Protein AF-A0A3R7UGB3-F1 (afdb_monomer_lite)

Structure (mmCIF, N/CA/C/O backbone):
data_AF-A0A3R7UGB3-F1
#
_entry.id   AF-A0A3R7UGB3-F1
#
loop_
_atom_site.group_PDB
_atom_site.id
_atom_site.type_symbol
_atom_site.label_atom_id
_atom_site.label_alt_id
_atom_site.label_comp_id
_atom_site.label_asym_id
_atom_site.label_entity_id
_atom_site.label_seq_id
_atom_site.pdbx_PDB_ins_code
_atom_site.Cartn_x
_atom_site.Cartn_y
_atom_site.Cartn_z
_atom_site.occupancy
_atom_site.B_iso_or_equiv
_atom_site.auth_seq_id
_atom_site.auth_comp_id
_atom_site.auth_asym_id
_atom_site.auth_atom_id
_atom_site.pdbx_PDB_model_num
ATOM 1 N N . MET A 1 1 ? 48.740 35.233 -25.069 1.00 49.31 1 MET A N 1
ATOM 2 C CA . MET A 1 1 ? 48.321 34.722 -23.738 1.00 49.31 1 MET A CA 1
ATOM 3 C C . MET A 1 1 ? 46.848 34.983 -23.380 1.00 49.31 1 MET A C 1
ATOM 5 O O . MET A 1 1 ? 46.273 34.137 -22.709 1.00 49.31 1 MET A O 1
ATOM 9 N N . ALA A 1 2 ? 46.198 36.072 -23.823 1.00 52.59 2 ALA A N 1
ATOM 10 C CA . ALA A 1 2 ? 44.792 36.362 -23.476 1.00 52.59 2 ALA A CA 1
ATOM 11 C C . ALA A 1 2 ? 43.751 35.418 -24.128 1.00 52.59 2 ALA A C 1
ATOM 13 O O . ALA A 1 2 ? 42.849 34.935 -23.449 1.00 52.59 2 ALA A O 1
ATOM 14 N N . ALA A 1 3 ? 43.909 35.076 -25.413 1.00 52.25 3 ALA A N 1
ATOM 15 C CA . ALA A 1 3 ? 42.973 34.194 -26.129 1.00 52.25 3 ALA A CA 1
ATOM 16 C C . ALA A 1 3 ? 42.939 32.753 -25.576 1.00 52.25 3 ALA A C 1
ATOM 18 O O . ALA A 1 3 ? 41.899 32.101 -25.578 1.00 52.25 3 ALA A O 1
ATOM 19 N N . GLN A 1 4 ? 44.068 32.267 -25.055 1.00 55.75 4 GLN A N 1
ATOM 20 C CA . GLN A 1 4 ? 44.181 30.934 -24.455 1.00 55.75 4 GLN A CA 1
ATOM 21 C C . GLN A 1 4 ? 43.529 30.889 -23.065 1.00 55.75 4 GLN A C 1
ATOM 23 O O . GLN A 1 4 ? 42.842 29.925 -22.748 1.00 55.75 4 GLN A O 1
ATOM 28 N N . ARG A 1 5 ? 43.639 31.976 -22.284 1.00 56.16 5 ARG A N 1
ATOM 29 C CA . ARG A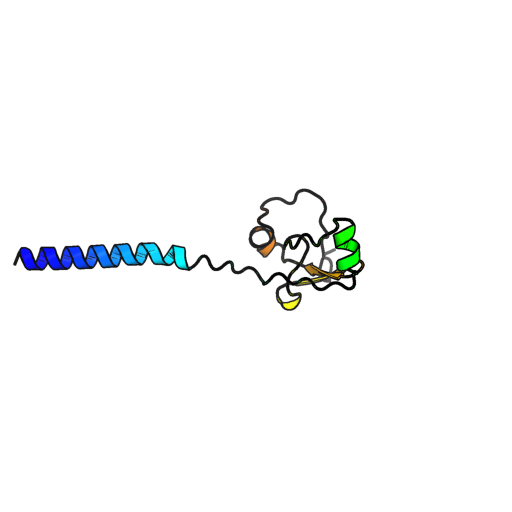 1 5 ? 42.905 32.147 -21.017 1.00 56.16 5 ARG A CA 1
ATOM 30 C C . ARG A 1 5 ? 41.388 32.214 -21.228 1.00 56.16 5 ARG A C 1
ATOM 32 O O . ARG A 1 5 ? 40.652 31.590 -20.478 1.00 56.16 5 ARG A O 1
ATOM 39 N N . MET A 1 6 ? 40.929 32.897 -22.278 1.00 59.97 6 MET A N 1
ATOM 40 C CA . MET A 1 6 ? 39.503 33.008 -22.619 1.00 59.97 6 MET A CA 1
ATOM 41 C C . MET A 1 6 ? 38.883 31.657 -23.013 1.00 59.97 6 MET A C 1
ATOM 43 O O . MET A 1 6 ? 37.793 31.323 -22.557 1.00 59.97 6 MET A O 1
ATOM 47 N N . ARG A 1 7 ? 39.606 30.844 -23.798 1.00 61.41 7 ARG A N 1
ATOM 48 C CA . ARG A 1 7 ? 39.173 29.488 -24.185 1.00 61.41 7 ARG A CA 1
ATOM 49 C C . ARG A 1 7 ? 39.081 28.536 -22.991 1.00 61.41 7 ARG A C 1
ATOM 51 O O . ARG A 1 7 ? 38.126 27.775 -22.903 1.00 61.41 7 ARG A O 1
ATOM 58 N N . VAL A 1 8 ? 40.034 28.614 -22.062 1.00 66.25 8 VAL A N 1
ATOM 59 C CA . VAL A 1 8 ? 40.019 27.813 -20.824 1.00 66.25 8 VAL A CA 1
ATOM 60 C C . VAL A 1 8 ? 38.873 28.242 -19.906 1.00 66.25 8 VAL A C 1
ATOM 62 O O . VAL A 1 8 ? 38.190 27.392 -19.344 1.00 66.25 8 VAL A O 1
ATOM 65 N N . SER A 1 9 ? 38.606 29.548 -19.811 1.00 73.62 9 SER A N 1
ATOM 66 C CA . SER A 1 9 ? 37.487 30.078 -19.024 1.00 73.62 9 SER A CA 1
ATOM 67 C C . SER A 1 9 ? 36.135 29.592 -19.551 1.00 73.62 9 SER A C 1
ATOM 69 O O . SER A 1 9 ? 35.289 29.178 -18.768 1.00 73.62 9 SER A O 1
ATOM 71 N N . PHE A 1 10 ? 35.942 29.585 -20.874 1.00 78.69 10 PHE A N 1
ATOM 72 C CA . PHE A 1 10 ? 34.710 29.083 -21.484 1.00 78.69 10 PHE A CA 1
ATOM 73 C C . PHE A 1 10 ? 34.519 27.581 -21.237 1.00 78.69 10 PHE A C 1
ATOM 75 O O . PHE A 1 10 ? 33.426 27.152 -20.885 1.00 78.69 10 PHE A O 1
ATOM 82 N N . PHE A 1 11 ? 35.595 26.797 -21.346 1.00 82.50 11 PHE A N 1
ATOM 83 C CA . PHE A 1 11 ? 35.557 25.350 -21.119 1.00 82.50 11 PHE A CA 1
ATOM 84 C C . PHE A 1 11 ? 35.243 24.985 -19.659 1.00 82.50 11 PHE A C 1
ATOM 86 O O . PHE A 1 11 ? 34.520 24.031 -19.391 1.00 82.50 11 PHE A O 1
ATOM 93 N N . LEU A 1 12 ? 35.752 25.761 -18.697 1.00 80.50 12 LEU A N 1
ATOM 94 C CA . LEU A 1 12 ? 35.417 25.569 -17.284 1.00 80.50 12 LEU A CA 1
ATOM 95 C C . LEU A 1 12 ? 33.965 25.944 -16.982 1.00 80.50 12 LEU A C 1
ATOM 97 O O . LEU A 1 12 ? 33.303 25.237 -16.229 1.00 80.50 12 LEU A O 1
ATOM 101 N N . VAL A 1 13 ? 33.449 27.012 -17.594 1.00 84.75 13 VAL A N 1
ATOM 102 C CA . VAL A 1 13 ? 32.047 27.422 -17.431 1.00 84.75 13 VAL A CA 1
ATOM 103 C C . VAL A 1 13 ? 31.095 26.370 -18.000 1.00 84.75 13 VAL A C 1
ATOM 105 O O . VAL A 1 13 ? 30.117 26.027 -17.340 1.00 84.75 13 VAL A O 1
ATOM 108 N N . THR A 1 14 ? 31.385 25.799 -19.173 1.00 82.94 14 THR A N 1
ATOM 109 C CA . THR A 1 14 ? 30.553 24.726 -19.737 1.00 82.94 14 THR A CA 1
ATOM 110 C C . THR A 1 14 ? 30.594 23.461 -18.881 1.00 82.94 14 THR A C 1
ATOM 112 O O . THR A 1 14 ? 29.546 22.870 -18.650 1.00 82.94 14 THR A O 1
ATOM 115 N N . ILE A 1 15 ? 31.755 23.081 -18.329 1.00 82.56 15 ILE A N 1
ATOM 116 C CA . ILE A 1 15 ? 31.861 21.956 -17.381 1.00 82.56 15 ILE A CA 1
ATOM 117 C C . ILE A 1 15 ? 31.047 22.216 -16.104 1.00 82.56 15 ILE A C 1
ATOM 119 O O . ILE A 1 15 ? 30.349 21.317 -15.639 1.00 82.56 15 ILE A O 1
ATOM 123 N N . MET A 1 16 ? 31.096 23.433 -15.553 1.00 85.06 16 MET A N 1
ATOM 124 C CA . MET A 1 16 ? 30.315 23.813 -14.368 1.00 85.06 16 MET A CA 1
ATOM 125 C C . MET A 1 16 ? 28.802 23.785 -14.635 1.00 85.06 16 MET A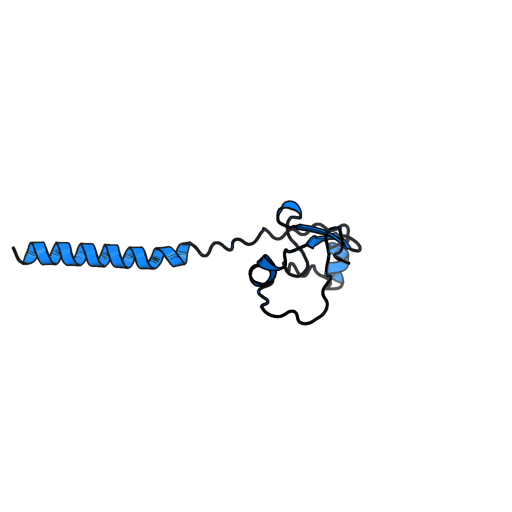 C 1
ATOM 127 O O . MET A 1 16 ? 28.036 23.359 -13.777 1.00 85.06 16 MET A O 1
ATOM 131 N N . LEU A 1 17 ? 28.364 24.174 -15.837 1.00 81.62 17 LEU A N 1
ATOM 132 C CA . LEU A 1 17 ? 26.958 24.090 -16.249 1.00 81.62 17 LEU A CA 1
ATOM 133 C C . LEU A 1 17 ? 26.477 22.644 -16.431 1.00 81.62 17 LEU A C 1
ATOM 135 O O . LEU A 1 17 ? 25.356 22.331 -16.039 1.00 81.62 17 LEU A O 1
ATOM 139 N N . THR A 1 18 ? 27.314 21.742 -16.952 1.00 76.81 18 THR A N 1
ATOM 140 C CA . THR A 1 18 ? 26.966 20.313 -17.072 1.00 76.81 18 THR A CA 1
ATOM 141 C C . THR A 1 18 ? 26.729 19.665 -15.704 1.00 76.81 18 THR A C 1
ATOM 143 O O . THR A 1 18 ? 25.851 18.815 -15.569 1.00 76.81 18 THR A O 1
ATOM 146 N N . GLN A 1 19 ? 27.450 20.098 -14.663 1.00 72.19 19 GLN A N 1
ATOM 147 C CA . GLN A 1 19 ? 27.241 19.615 -13.290 1.00 72.19 19 GLN A CA 1
ATOM 148 C C . GLN A 1 19 ? 25.887 20.044 -12.704 1.00 72.19 19 GLN A C 1
ATOM 150 O O . GLN A 1 19 ? 25.375 19.377 -11.810 1.00 72.19 19 GLN A O 1
ATOM 155 N N . LEU A 1 20 ? 25.269 21.103 -13.235 1.00 72.38 20 LEU A N 1
ATOM 156 C CA . LEU A 1 20 ? 23.964 21.592 -12.787 1.00 72.38 20 LEU A CA 1
ATOM 157 C C . LEU A 1 20 ? 22.795 20.697 -13.245 1.00 72.38 20 LEU A C 1
ATOM 159 O O . LEU A 1 20 ? 21.715 20.763 -12.669 1.00 72.38 20 LEU A O 1
ATOM 163 N N . ILE A 1 21 ? 23.007 19.855 -14.265 1.00 65.38 21 ILE A N 1
ATOM 164 C CA . ILE A 1 21 ? 21.996 18.930 -14.811 1.00 65.38 21 ILE A CA 1
ATOM 165 C C . ILE A 1 21 ? 21.989 17.597 -14.040 1.00 65.38 21 ILE A C 1
ATOM 167 O O . ILE A 1 21 ? 20.977 16.899 -14.015 1.00 65.38 21 ILE A O 1
ATOM 171 N N . ALA A 1 22 ? 23.087 17.254 -13.356 1.00 63.66 22 ALA A N 1
ATOM 172 C CA . ALA A 1 22 ? 23.223 15.995 -12.622 1.00 63.66 22 ALA A CA 1
ATOM 173 C C . ALA A 1 22 ? 22.132 15.754 -11.550 1.00 63.66 22 ALA A C 1
ATOM 175 O O . ALA A 1 22 ? 21.616 14.639 -11.506 1.00 63.66 22 ALA A O 1
ATOM 176 N N . PRO A 1 23 ? 21.699 16.747 -10.741 1.00 62.06 23 PRO A N 1
ATOM 177 C CA . PRO A 1 23 ? 20.654 16.534 -9.734 1.00 62.06 23 PRO A CA 1
ATOM 178 C C . PRO A 1 23 ? 19.274 16.222 -10.329 1.00 62.06 23 PRO A C 1
ATOM 180 O O . PRO A 1 23 ? 18.445 15.622 -9.655 1.00 62.06 23 PRO A O 1
ATOM 183 N N . LEU A 1 24 ? 19.021 16.606 -11.585 1.00 59.97 24 LEU A N 1
ATOM 184 C CA . LEU A 1 24 ? 17.739 16.371 -12.259 1.00 59.97 24 LEU A CA 1
ATOM 185 C C . LEU A 1 24 ? 17.620 14.933 -12.783 1.00 59.97 24 LEU A C 1
ATOM 187 O O . LEU A 1 24 ? 16.519 14.399 -12.872 1.00 59.97 24 LEU A O 1
ATOM 191 N N . ALA A 1 25 ? 18.750 14.291 -13.096 1.00 57.56 25 ALA A N 1
ATOM 192 C CA . ALA A 1 25 ? 18.787 12.894 -13.528 1.00 57.56 25 ALA A CA 1
ATOM 193 C C . ALA A 1 25 ? 18.584 11.902 -12.367 1.00 57.56 25 ALA A C 1
ATOM 195 O O . ALA A 1 25 ? 18.232 10.750 -12.601 1.00 57.56 25 ALA A O 1
ATOM 196 N N . SER A 1 26 ? 18.768 12.351 -11.121 1.00 53.66 26 SER A N 1
ATOM 197 C CA . SER A 1 26 ? 18.601 11.539 -9.909 1.00 53.66 26 SER A CA 1
ATOM 198 C C . SER A 1 26 ? 17.167 11.514 -9.376 1.00 53.66 26 SER A C 1
ATOM 200 O O . SER A 1 26 ? 16.939 11.010 -8.283 1.00 53.66 26 SER A O 1
ATOM 202 N N . SER A 1 27 ? 16.189 12.013 -10.138 1.00 51.34 27 SER A N 1
ATOM 203 C CA . SER A 1 27 ? 14.754 11.869 -9.848 1.00 51.34 27 SER A CA 1
ATOM 204 C C . SER A 1 27 ? 14.248 10.437 -10.111 1.00 51.34 27 SER A C 1
ATOM 206 O O . SER A 1 27 ? 13.136 10.238 -10.602 1.00 51.34 27 SER A O 1
ATOM 208 N N . ASN A 1 28 ? 15.055 9.418 -9.823 1.00 53.50 28 ASN A N 1
ATOM 209 C CA . ASN A 1 28 ? 14.531 8.066 -9.741 1.00 53.50 28 ASN A CA 1
ATOM 210 C C . ASN A 1 28 ? 13.747 8.019 -8.439 1.00 53.50 28 ASN A C 1
ATOM 212 O O . ASN A 1 28 ? 14.342 8.094 -7.368 1.00 53.50 28 ASN A O 1
ATOM 216 N N . SER A 1 29 ? 12.419 7.963 -8.535 1.00 58.81 29 SER A N 1
ATOM 217 C CA . SER A 1 29 ? 11.593 7.656 -7.379 1.00 58.81 29 SER A CA 1
ATOM 218 C C . SER A 1 29 ? 12.133 6.357 -6.789 1.00 58.81 29 SER A C 1
ATOM 220 O O . SER A 1 29 ? 12.042 5.314 -7.433 1.00 58.81 29 SER A O 1
ATOM 222 N N . SER A 1 30 ? 12.674 6.409 -5.573 1.00 70.06 30 SER A N 1
ATOM 223 C CA . SER A 1 30 ? 13.037 5.249 -4.742 1.00 70.06 30 SER A CA 1
ATOM 224 C C . SER A 1 30 ? 11.827 4.359 -4.426 1.00 70.06 30 SER A C 1
ATOM 226 O O . SER A 1 30 ? 11.931 3.402 -3.665 1.00 70.06 30 SER A O 1
ATOM 228 N N . GLN A 1 31 ? 10.662 4.707 -4.974 1.00 80.88 31 GLN A N 1
ATOM 229 C CA . GLN A 1 31 ? 9.405 4.058 -4.721 1.00 80.88 31 GLN A CA 1
ATOM 230 C C . GLN A 1 31 ? 9.375 2.664 -5.356 1.00 80.88 31 GLN A C 1
ATOM 232 O O . GLN A 1 31 ? 9.791 2.493 -6.508 1.00 80.88 31 GLN A O 1
ATOM 237 N N . PRO A 1 32 ? 8.855 1.685 -4.607 1.00 84.81 32 PRO A N 1
ATOM 238 C CA . PRO A 1 32 ? 8.694 0.321 -5.075 1.00 84.81 32 PRO A CA 1
ATOM 239 C C . PRO A 1 32 ? 7.759 0.257 -6.285 1.00 84.81 32 PRO A C 1
ATOM 241 O O . PRO A 1 32 ? 6.912 1.126 -6.491 1.00 84.81 32 PRO A O 1
ATOM 244 N N . GLY A 1 33 ? 7.871 -0.797 -7.089 1.00 87.38 33 GLY A N 1
ATOM 245 C CA . GLY A 1 33 ? 6.915 -1.027 -8.172 1.00 87.38 33 GLY A CA 1
ATOM 246 C C . GLY A 1 33 ? 5.510 -1.297 -7.623 1.00 87.38 33 GLY A C 1
ATOM 247 O O . GLY A 1 33 ? 5.349 -2.053 -6.664 1.00 87.38 33 GLY A O 1
ATOM 248 N N . ILE A 1 34 ? 4.481 -0.718 -8.248 1.00 90.00 34 ILE A N 1
ATOM 249 C CA . ILE A 1 34 ? 3.090 -1.036 -7.904 1.00 90.00 34 ILE A CA 1
ATOM 250 C C . ILE A 1 34 ? 2.761 -2.447 -8.394 1.00 90.00 34 ILE A C 1
ATOM 252 O O . ILE A 1 34 ? 2.905 -2.745 -9.582 1.00 90.00 34 ILE A O 1
ATOM 256 N N . ILE A 1 35 ? 2.260 -3.288 -7.490 1.00 89.75 35 ILE A N 1
ATOM 257 C CA . ILE A 1 35 ? 1.841 -4.663 -7.780 1.00 89.75 35 ILE A CA 1
ATOM 258 C C . ILE A 1 35 ? 0.362 -4.795 -7.434 1.00 89.75 35 ILE A C 1
ATOM 260 O O . ILE A 1 35 ? -0.069 -4.417 -6.346 1.00 89.75 35 ILE A O 1
ATOM 264 N N . ILE A 1 36 ? -0.420 -5.315 -8.380 1.00 91.06 36 ILE A N 1
ATOM 265 C CA . ILE A 1 36 ? -1.841 -5.610 -8.188 1.00 91.06 36 ILE A CA 1
ATOM 266 C C . ILE A 1 36 ? -1.951 -7.118 -8.009 1.00 91.06 36 ILE A C 1
ATOM 268 O O . ILE A 1 36 ? -2.098 -7.847 -8.987 1.00 91.06 36 ILE A O 1
ATOM 272 N N . ASP A 1 37 ? -1.830 -7.558 -6.763 1.00 90.69 37 ASP A N 1
ATOM 273 C CA . ASP A 1 37 ? -2.040 -8.947 -6.367 1.00 90.69 37 ASP A CA 1
ATOM 274 C C . ASP A 1 37 ? -3.345 -9.033 -5.568 1.00 90.69 37 ASP A C 1
ATOM 276 O O . ASP A 1 37 ? -3.491 -8.404 -4.516 1.00 90.69 37 ASP A O 1
ATOM 280 N N . THR A 1 38 ? -4.354 -9.687 -6.141 1.00 90.69 38 THR A N 1
ATOM 281 C CA . THR A 1 38 ? -5.687 -9.791 -5.545 1.00 90.69 38 THR A CA 1
ATOM 282 C C . THR A 1 38 ? -6.438 -10.998 -6.091 1.00 90.69 38 THR A C 1
ATOM 284 O O . THR A 1 38 ? -6.433 -11.254 -7.293 1.00 90.69 38 THR A O 1
ATOM 287 N N . ASP A 1 39 ? -7.155 -11.682 -5.202 1.00 92.56 39 ASP A N 1
ATOM 288 C CA . ASP A 1 39 ? -8.056 -12.791 -5.531 1.00 92.56 39 ASP A CA 1
ATOM 289 C C . ASP A 1 39 ? -9.433 -12.306 -6.027 1.00 92.56 39 ASP A C 1
ATOM 291 O O . ASP A 1 39 ? -10.341 -13.105 -6.265 1.00 92.56 39 ASP A O 1
ATOM 295 N N . ALA A 1 40 ? -9.641 -10.990 -6.128 1.00 91.31 40 ALA A N 1
ATOM 296 C CA . ALA A 1 40 ? -10.898 -10.413 -6.583 1.00 91.31 40 ALA A CA 1
ATOM 297 C C . ALA A 1 40 ? -11.063 -10.543 -8.105 1.00 91.31 40 ALA A C 1
ATOM 299 O O . ALA A 1 40 ? -10.120 -10.349 -8.872 1.00 91.31 40 ALA A O 1
ATOM 300 N N . GLU A 1 41 ? -12.294 -10.775 -8.568 1.00 93.56 41 GLU A N 1
ATOM 301 C CA . GLU A 1 41 ? -12.582 -10.850 -10.002 1.00 93.56 41 GLU A CA 1
ATOM 302 C C . GLU A 1 41 ? -12.639 -9.453 -10.644 1.00 93.56 41 GLU A C 1
ATOM 304 O O . GLU A 1 41 ? -13.696 -8.826 -10.774 1.00 93.56 41 GLU A O 1
ATOM 309 N N . LEU A 1 42 ? -11.463 -8.955 -11.034 1.00 91.75 42 LEU A N 1
ATOM 310 C CA . LEU A 1 42 ? -11.263 -7.606 -11.570 1.00 91.75 42 LEU A CA 1
ATOM 311 C C . LEU A 1 42 ? -12.099 -7.322 -12.825 1.00 91.75 42 LEU A C 1
ATOM 313 O O . LEU A 1 42 ? -12.572 -6.200 -13.001 1.00 91.75 42 LEU A O 1
ATOM 317 N N . ASP A 1 43 ? -12.343 -8.322 -13.671 1.00 93.81 43 ASP A N 1
ATOM 318 C CA . ASP A 1 43 ? -13.129 -8.152 -14.898 1.00 93.81 43 ASP A CA 1
ATOM 319 C C . ASP A 1 43 ? -14.603 -7.845 -14.604 1.00 93.81 43 ASP A C 1
ATOM 321 O O . ASP A 1 43 ? -15.213 -7.015 -15.279 1.00 93.81 43 ASP A O 1
ATOM 325 N N . ILE A 1 44 ? -15.183 -8.459 -13.570 1.00 93.81 44 ILE A N 1
ATOM 326 C CA . ILE A 1 44 ? -16.560 -8.172 -13.142 1.00 93.81 44 ILE A CA 1
ATOM 327 C C . ILE A 1 44 ? -16.607 -6.841 -12.388 1.00 93.81 44 ILE A C 1
ATOM 329 O O . ILE A 1 44 ? -17.497 -6.021 -12.618 1.00 93.81 44 ILE A O 1
ATOM 333 N N . LEU A 1 45 ? -15.635 -6.594 -11.506 1.00 93.81 45 LEU A N 1
ATOM 334 C CA . LEU A 1 45 ? -15.561 -5.350 -10.739 1.00 93.81 45 LEU A CA 1
ATOM 335 C C . LEU A 1 45 ? -15.387 -4.128 -11.648 1.00 93.81 45 LEU A C 1
ATOM 337 O O . LEU A 1 45 ? -16.062 -3.117 -11.449 1.00 93.81 45 LEU A O 1
ATOM 341 N N . SER A 1 46 ? -14.573 -4.241 -12.697 1.00 93.75 46 SER A N 1
ATOM 342 C CA . SER A 1 46 ? -14.358 -3.164 -13.665 1.00 93.75 46 SER A CA 1
ATOM 343 C C . SER A 1 46 ? -15.626 -2.822 -14.456 1.00 93.75 46 SER A C 1
ATOM 345 O O . SER A 1 46 ? -15.874 -1.643 -14.709 1.00 93.75 46 SER A O 1
ATOM 347 N N . GLN A 1 47 ? -16.488 -3.805 -14.755 1.00 96.00 47 G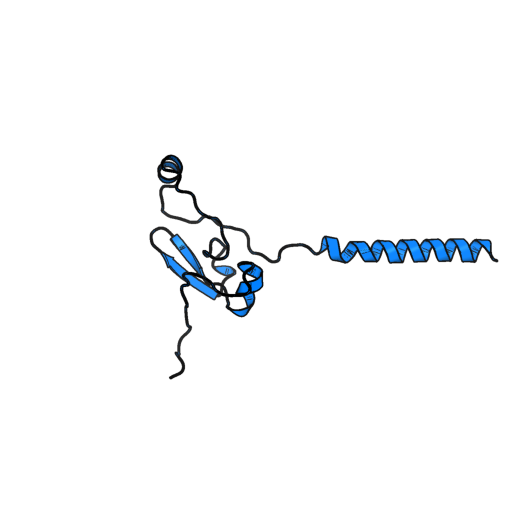LN A N 1
ATOM 348 C CA . GLN A 1 47 ? -17.809 -3.565 -15.359 1.00 96.00 47 GLN A CA 1
ATOM 349 C C . GLN A 1 47 ? -18.736 -2.759 -14.440 1.00 96.00 47 GLN A C 1
ATOM 351 O O . GLN A 1 47 ? -19.577 -2.002 -14.924 1.00 96.00 47 GLN A O 1
ATOM 356 N N . LEU A 1 48 ? -18.563 -2.883 -13.122 1.00 94.50 48 LEU A N 1
ATOM 357 C CA . LEU A 1 48 ? -19.270 -2.086 -12.118 1.00 94.50 48 LEU A CA 1
ATOM 358 C C . LEU A 1 48 ? -18.576 -0.738 -11.829 1.00 94.50 48 LEU A C 1
ATOM 360 O O . LEU A 1 48 ? -19.043 0.039 -11.000 1.00 94.50 48 LEU A O 1
ATOM 364 N N . GLY A 1 49 ? -17.462 -0.442 -12.505 1.00 93.50 49 GLY A N 1
ATOM 365 C CA . GLY A 1 49 ? -16.661 0.763 -12.283 1.00 93.50 49 GLY A CA 1
ATOM 366 C C . GLY A 1 49 ? -15.741 0.693 -11.060 1.00 93.50 49 GLY A C 1
ATOM 367 O O . GLY A 1 49 ? -15.139 1.701 -10.693 1.00 93.50 49 GLY A O 1
ATOM 368 N N . ILE A 1 50 ? -15.597 -0.478 -10.438 1.00 92.06 50 ILE A N 1
ATOM 369 C CA . ILE A 1 50 ? -14.714 -0.700 -9.293 1.00 92.06 50 ILE A CA 1
ATOM 370 C C . ILE A 1 50 ? -13.340 -1.108 -9.819 1.00 92.06 50 ILE A C 1
ATOM 372 O O . ILE A 1 50 ? -13.189 -2.136 -10.472 1.00 92.06 50 ILE A O 1
ATOM 376 N N . ASN A 1 51 ? -12.329 -0.295 -9.525 1.00 92.75 51 ASN A N 1
ATOM 377 C CA . ASN A 1 51 ? -10.956 -0.532 -9.954 1.00 92.75 51 ASN A CA 1
ATOM 378 C C . ASN A 1 51 ? -10.005 -0.386 -8.761 1.00 92.75 51 ASN A C 1
ATOM 380 O O . ASN A 1 51 ? -10.265 0.445 -7.887 1.00 92.75 51 ASN A O 1
ATOM 384 N N . PRO A 1 52 ? -8.891 -1.137 -8.728 1.00 91.19 52 PRO A N 1
ATOM 385 C CA . PRO A 1 52 ? -7.833 -0.903 -7.756 1.00 91.19 52 PRO A CA 1
ATOM 386 C C . PRO A 1 52 ? -7.343 0.543 -7.843 1.00 91.19 52 PRO A C 1
ATOM 388 O O . PRO A 1 52 ? -7.103 1.063 -8.934 1.00 91.19 52 PRO A O 1
ATOM 391 N N . THR A 1 53 ? -7.166 1.173 -6.690 1.00 90.31 53 THR A N 1
ATOM 392 C CA . THR A 1 53 ? -6.682 2.556 -6.556 1.00 90.31 53 THR A CA 1
ATOM 393 C C . THR A 1 53 ? -5.218 2.701 -6.961 1.00 90.31 53 THR A C 1
ATOM 395 O O . THR A 1 53 ? -4.820 3.770 -7.415 1.00 90.31 53 THR A O 1
ATOM 398 N N . LYS A 1 54 ? -4.429 1.619 -6.839 1.00 92.38 54 LYS A N 1
ATOM 399 C CA . LYS A 1 54 ? -2.998 1.568 -7.183 1.00 92.38 54 LYS A CA 1
ATOM 400 C C . LYS A 1 54 ? -2.178 2.618 -6.418 1.00 92.38 54 LYS A C 1
ATOM 402 O O . LYS A 1 54 ? -1.262 3.218 -6.965 1.00 92.38 54 LYS A O 1
ATOM 407 N N . SER A 1 55 ? -2.536 2.861 -5.159 1.00 91.56 55 SER A N 1
ATOM 408 C CA . SER A 1 55 ? -1.853 3.815 -4.278 1.00 91.56 55 SER A CA 1
ATOM 409 C C . SER A 1 55 ? -0.887 3.124 -3.310 1.00 91.56 55 SER A C 1
ATOM 411 O O . SER A 1 55 ? -1.230 2.104 -2.707 1.00 91.56 55 SER A O 1
ATOM 413 N N . TYR A 1 56 ? 0.289 3.720 -3.084 1.00 91.00 56 TYR A N 1
ATOM 414 C CA . TYR A 1 56 ? 1.230 3.274 -2.047 1.00 91.00 56 TYR A CA 1
ATOM 415 C C . TYR A 1 56 ? 0.645 3.393 -0.638 1.00 91.00 56 TYR A C 1
ATOM 417 O O . TYR A 1 56 ? 0.900 2.530 0.198 1.00 91.00 56 TYR A O 1
ATOM 425 N N . ALA A 1 57 ? -0.181 4.415 -0.390 1.00 90.69 57 ALA A N 1
ATOM 426 C CA . ALA A 1 57 ? -0.853 4.610 0.896 1.00 90.69 57 ALA A CA 1
ATOM 427 C C . ALA A 1 57 ? -1.807 3.450 1.238 1.00 90.69 57 ALA A C 1
ATOM 429 O O . ALA A 1 57 ? -2.068 3.172 2.404 1.00 90.69 57 ALA A O 1
ATOM 430 N N . GLU A 1 58 ? -2.297 2.741 0.219 1.00 91.81 58 GLU A N 1
ATOM 431 C CA . GLU A 1 58 ? -3.167 1.571 0.365 1.00 91.81 58 GLU A CA 1
ATOM 432 C C . GLU A 1 58 ? -2.411 0.235 0.258 1.00 91.81 58 GLU A C 1
ATOM 434 O O . GLU A 1 58 ? -3.033 -0.834 0.201 1.00 91.81 58 GLU A O 1
ATOM 439 N N . GLY A 1 59 ? -1.076 0.283 0.228 1.00 92.44 59 GLY A N 1
ATOM 440 C CA . GLY A 1 59 ? -0.211 -0.893 0.268 1.00 92.44 59 GLY A CA 1
ATOM 441 C C . GLY A 1 59 ? -0.113 -1.668 -1.047 1.00 92.44 59 GLY A C 1
ATOM 442 O O . GLY A 1 59 ? 0.187 -2.856 -1.007 1.00 92.44 59 GLY A O 1
ATOM 443 N N . TRP A 1 60 ? -0.378 -1.041 -2.202 1.00 94.06 60 TRP A N 1
ATOM 444 C CA . TRP A 1 60 ? -0.289 -1.680 -3.528 1.00 94.06 60 TRP A CA 1
ATOM 445 C C . TRP A 1 60 ? 1.158 -1.797 -4.043 1.00 94.06 60 TRP A C 1
ATOM 447 O O . TRP A 1 60 ? 1.481 -1.282 -5.110 1.00 94.06 60 TRP A O 1
ATOM 457 N N . TYR A 1 61 ? 2.052 -2.430 -3.285 1.00 93.19 61 TYR A N 1
ATOM 458 C CA . TYR A 1 61 ? 3.456 -2.642 -3.663 1.00 93.19 61 TYR A CA 1
ATOM 459 C C . TYR A 1 61 ? 4.019 -3.920 -3.028 1.00 93.19 61 TYR A C 1
ATOM 461 O O . TYR A 1 61 ? 3.374 -4.509 -2.161 1.00 93.19 61 TYR A O 1
ATOM 469 N N . ASN A 1 62 ? 5.207 -4.358 -3.458 1.00 91.19 62 ASN A N 1
ATOM 470 C CA . ASN A 1 62 ? 5.804 -5.617 -3.006 1.00 91.19 62 ASN A CA 1
ATOM 471 C C . ASN A 1 62 ? 5.935 -5.687 -1.472 1.00 91.19 62 ASN A C 1
ATOM 473 O O . ASN A 1 62 ? 6.522 -4.800 -0.851 1.00 91.19 62 ASN A O 1
ATOM 477 N N . ALA A 1 63 ? 5.435 -6.776 -0.881 1.00 89.19 63 ALA A N 1
ATOM 478 C CA . ALA A 1 63 ? 5.534 -7.065 0.546 1.00 89.19 63 ALA A CA 1
ATOM 479 C C . ALA A 1 63 ? 6.984 -7.093 1.061 1.00 89.19 63 ALA A C 1
ATOM 481 O O . ALA A 1 63 ? 7.240 -6.692 2.194 1.00 89.19 63 ALA A O 1
ATOM 482 N N . GLU A 1 64 ? 7.937 -7.516 0.224 1.00 89.44 64 GLU A N 1
ATOM 483 C CA . GLU A 1 64 ? 9.368 -7.561 0.557 1.00 89.44 64 GLU A CA 1
ATOM 484 C C . GLU A 1 64 ? 9.988 -6.167 0.741 1.00 89.44 64 GLU A C 1
ATOM 486 O O . GLU A 1 64 ? 11.012 -6.028 1.405 1.00 89.44 64 GLU A O 1
ATOM 491 N N . GLU A 1 65 ? 9.366 -5.127 0.181 1.00 89.69 65 GLU A N 1
ATOM 492 C CA . GLU A 1 65 ? 9.822 -3.736 0.285 1.00 89.69 65 GLU A CA 1
ATOM 493 C C . GLU A 1 65 ? 9.118 -2.974 1.426 1.00 8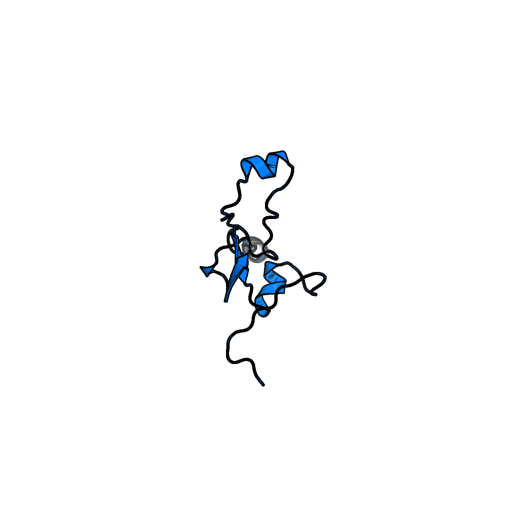9.69 65 GLU A C 1
ATOM 495 O O . GLU A 1 65 ? 9.269 -1.753 1.546 1.00 89.69 65 GLU A O 1
ATOM 500 N N . GLY A 1 66 ? 8.316 -3.666 2.244 1.00 88.56 66 GLY A N 1
ATOM 501 C CA . GLY A 1 66 ? 7.644 -3.139 3.433 1.00 88.56 66 GLY A CA 1
ATOM 502 C C . GLY A 1 66 ? 8.150 -3.742 4.745 1.00 88.56 66 GLY A C 1
ATOM 503 O O . GLY A 1 66 ? 9.064 -4.559 4.773 1.00 88.56 66 GLY A O 1
ATOM 504 N N . VAL A 1 67 ? 7.527 -3.339 5.857 1.00 91.19 67 VAL A N 1
ATOM 505 C CA . VAL A 1 67 ? 7.847 -3.859 7.206 1.00 91.19 67 VAL A CA 1
ATOM 506 C C . VAL A 1 67 ? 6.937 -5.011 7.645 1.00 91.19 67 VAL A C 1
ATOM 508 O O . VAL A 1 67 ? 7.114 -5.574 8.725 1.00 91.19 67 VAL A O 1
ATOM 511 N N . GLY A 1 68 ? 5.949 -5.361 6.824 1.00 90.94 68 GLY A N 1
ATOM 512 C CA . GLY A 1 68 ? 4.977 -6.414 7.089 1.00 90.94 68 GLY A CA 1
ATOM 513 C C . GLY A 1 68 ? 3.802 -6.356 6.118 1.00 90.94 68 GLY A C 1
ATOM 514 O O . GLY A 1 68 ? 3.792 -5.550 5.187 1.00 90.94 68 GLY A O 1
ATOM 515 N N . THR A 1 69 ? 2.793 -7.189 6.361 1.00 92.44 69 THR A N 1
ATOM 516 C CA . THR A 1 69 ? 1.556 -7.230 5.573 1.00 92.44 69 THR A CA 1
ATOM 517 C C . THR A 1 69 ? 0.328 -7.243 6.477 1.00 92.44 69 THR A C 1
ATOM 519 O O . THR A 1 69 ? 0.359 -7.729 7.610 1.00 92.44 69 THR A O 1
ATOM 522 N N . ILE A 1 70 ? -0.768 -6.683 5.974 1.00 92.31 70 ILE A N 1
ATOM 523 C CA . ILE A 1 70 ? -2.099 -6.739 6.575 1.00 92.31 70 ILE A CA 1
ATOM 524 C C . ILE A 1 70 ? -2.984 -7.549 5.633 1.00 92.31 70 ILE A C 1
ATOM 526 O O . ILE A 1 70 ? -3.161 -7.165 4.478 1.00 92.31 70 ILE A O 1
ATOM 530 N N . GLY A 1 71 ? -3.574 -8.631 6.138 1.00 92.62 71 GLY A N 1
ATOM 531 C CA . GLY A 1 71 ? -4.564 -9.398 5.386 1.00 92.62 71 GLY A CA 1
ATOM 532 C C . GLY A 1 71 ? -5.879 -8.630 5.278 1.00 92.62 71 GLY A C 1
ATOM 533 O O . GLY A 1 71 ? -6.523 -8.346 6.292 1.00 92.62 71 GLY A O 1
ATOM 534 N N . LEU A 1 72 ? -6.281 -8.289 4.056 1.00 91.56 72 LEU A N 1
ATOM 535 C CA . LEU A 1 72 ? -7.577 -7.698 3.737 1.00 91.56 72 LEU A CA 1
ATOM 536 C C . LEU A 1 72 ? -8.448 -8.718 2.999 1.00 91.56 72 LEU A C 1
ATOM 538 O O . LEU A 1 72 ? -8.009 -9.783 2.569 1.00 91.56 72 LEU A O 1
ATOM 542 N N . LEU A 1 73 ? -9.727 -8.391 2.834 1.00 91.06 73 LEU A N 1
ATOM 543 C CA . LEU A 1 73 ? -10.610 -9.225 2.032 1.00 91.06 73 LEU A CA 1
ATOM 544 C C . LEU A 1 73 ? -10.172 -9.157 0.557 1.00 91.06 73 LEU A C 1
ATOM 546 O O . LEU A 1 73 ? -10.203 -8.081 -0.040 1.00 91.06 73 LEU A O 1
ATOM 550 N N . TYR A 1 74 ? -9.794 -10.310 -0.003 1.00 91.88 74 TYR A N 1
ATOM 551 C CA . TYR A 1 74 ? -9.312 -10.512 -1.380 1.00 91.88 74 TYR A CA 1
ATOM 552 C C . TYR A 1 74 ? -7.910 -9.982 -1.713 1.00 91.88 74 TYR A C 1
ATOM 554 O O . TYR A 1 74 ? -7.535 -10.020 -2.884 1.00 91.88 74 TYR A O 1
ATOM 562 N N . ARG A 1 75 ? -7.135 -9.470 -0.751 1.00 92.94 75 ARG A N 1
ATOM 563 C CA . ARG A 1 75 ? -5.741 -9.060 -0.991 1.00 92.94 75 ARG A CA 1
ATOM 564 C C . ARG A 1 75 ? -4.960 -8.918 0.303 1.00 92.94 75 ARG A C 1
ATOM 566 O O . ARG A 1 75 ? -5.549 -8.643 1.345 1.00 92.94 75 ARG A O 1
ATOM 573 N N . ASP A 1 76 ? -3.643 -8.915 0.186 1.00 93.69 76 ASP A N 1
ATOM 574 C CA . ASP A 1 76 ? -2.768 -8.402 1.231 1.00 93.69 76 ASP A CA 1
ATOM 575 C C . ASP A 1 76 ? -2.389 -6.942 0.933 1.00 93.69 76 ASP A C 1
ATOM 577 O O . ASP A 1 76 ? -2.267 -6.520 -0.220 1.00 93.69 76 ASP A O 1
ATOM 581 N N . ALA A 1 77 ? -2.260 -6.134 1.982 1.00 93.81 77 ALA A N 1
ATOM 582 C CA . ALA A 1 77 ? -1.762 -4.766 1.901 1.00 93.81 77 ALA A CA 1
ATOM 583 C C . ALA A 1 77 ? -0.401 -4.676 2.581 1.00 93.81 77 ALA A C 1
ATOM 585 O O . ALA A 1 77 ? -0.253 -5.064 3.743 1.00 93.81 77 ALA A O 1
ATOM 586 N N . THR A 1 78 ? 0.587 -4.136 1.877 1.00 94.06 78 THR A N 1
ATOM 587 C CA . THR A 1 78 ? 1.923 -3.966 2.443 1.00 94.06 78 THR A CA 1
ATOM 588 C C . THR A 1 78 ? 1.946 -2.819 3.451 1.00 94.06 78 THR A C 1
ATOM 590 O O . THR A 1 78 ? 1.369 -1.755 3.223 1.00 94.06 78 THR A O 1
ATOM 593 N N . VAL A 1 79 ? 2.611 -3.048 4.582 1.00 93.62 79 VAL A N 1
ATOM 594 C CA . VAL A 1 79 ? 2.775 -2.070 5.657 1.00 93.62 79 VAL A CA 1
ATOM 595 C C . VAL A 1 79 ? 3.998 -1.202 5.381 1.00 93.62 79 VAL A C 1
ATOM 597 O O . VAL A 1 79 ? 5.116 -1.703 5.215 1.00 93.62 79 VAL A O 1
ATOM 600 N N . THR A 1 80 ? 3.780 0.109 5.384 1.00 92.12 80 THR A N 1
ATOM 601 C CA . THR A 1 80 ? 4.828 1.128 5.268 1.00 92.12 80 THR A CA 1
ATOM 602 C C . THR A 1 80 ? 5.352 1.503 6.653 1.00 92.12 80 THR A C 1
ATOM 604 O O . THR A 1 80 ? 4.568 1.696 7.583 1.00 92.12 80 THR A O 1
ATOM 607 N N . ALA A 1 81 ? 6.672 1.633 6.790 1.00 89.94 81 ALA A N 1
ATOM 608 C CA . ALA A 1 81 ? 7.286 2.165 8.002 1.00 89.94 81 ALA A CA 1
ATOM 609 C C . ALA A 1 81 ? 6.890 3.640 8.208 1.00 89.94 81 ALA A C 1
ATOM 611 O O . ALA A 1 81 ? 6.682 4.372 7.241 1.00 89.94 81 ALA A O 1
ATOM 612 N N . VAL A 1 82 ? 6.783 4.104 9.455 1.00 88.31 82 VAL A N 1
ATOM 613 C CA . VAL A 1 82 ? 6.307 5.473 9.741 1.00 88.31 82 VAL A CA 1
ATOM 614 C C . VAL A 1 82 ? 7.283 6.521 9.197 1.00 88.31 82 VAL A C 1
ATOM 616 O O . VAL A 1 82 ? 6.865 7.556 8.684 1.00 88.31 82 VAL A O 1
ATOM 619 N N . GLU A 1 83 ? 8.577 6.226 9.266 1.00 88.75 83 GLU A N 1
ATOM 620 C CA . GLU A 1 83 ? 9.677 7.015 8.715 1.00 88.75 83 GLU A CA 1
ATOM 621 C C . GLU A 1 83 ? 9.591 7.193 7.192 1.00 88.75 83 GLU A C 1
ATOM 623 O O . GLU A 1 83 ? 9.902 8.270 6.686 1.00 88.75 83 GLU A O 1
ATOM 628 N N . ASP A 1 84 ? 9.089 6.180 6.484 1.00 89.69 84 ASP A N 1
ATOM 629 C CA . ASP A 1 84 ? 8.968 6.163 5.025 1.00 89.69 84 ASP A CA 1
ATOM 630 C C . ASP A 1 84 ? 7.625 6.740 4.544 1.00 89.69 84 ASP A C 1
ATOM 632 O O . ASP A 1 84 ? 7.431 6.957 3.345 1.00 89.69 84 ASP A O 1
ATOM 636 N N . TRP A 1 85 ? 6.666 6.974 5.450 1.00 89.88 85 TRP A N 1
ATOM 637 C CA . TRP A 1 85 ? 5.289 7.319 5.084 1.00 89.88 85 TRP A CA 1
ATOM 638 C C . TRP A 1 85 ? 5.206 8.577 4.216 1.00 89.88 85 TRP A C 1
ATOM 640 O O . TRP A 1 85 ? 4.542 8.567 3.181 1.00 89.88 85 TRP A O 1
ATOM 650 N N . SER A 1 86 ? 5.915 9.643 4.603 1.00 89.31 86 SER A N 1
ATOM 651 C CA . SER A 1 86 ? 5.907 10.912 3.862 1.00 89.31 86 SER A CA 1
ATOM 652 C C . SER A 1 86 ? 6.421 10.744 2.430 1.00 89.31 86 SER A C 1
ATOM 654 O O . SER A 1 86 ? 5.818 11.280 1.501 1.00 89.31 86 SER A O 1
ATOM 656 N N . GLU A 1 87 ? 7.461 9.931 2.222 1.00 88.69 87 GLU A N 1
ATOM 657 C CA . GLU A 1 87 ? 8.015 9.662 0.890 1.00 88.69 87 GLU A CA 1
ATOM 658 C C . GLU A 1 87 ? 7.093 8.765 0.047 1.00 88.69 87 GLU A C 1
ATOM 660 O O . GLU A 1 87 ? 6.910 9.001 -1.150 1.00 88.69 87 GLU A O 1
ATOM 665 N N . ARG A 1 88 ? 6.484 7.736 0.648 1.00 87.25 88 ARG A N 1
ATOM 666 C CA . ARG A 1 88 ? 5.667 6.763 -0.098 1.00 87.25 88 ARG A CA 1
ATOM 667 C C . ARG A 1 88 ? 4.255 7.254 -0.377 1.00 87.25 88 ARG A C 1
ATOM 669 O O . ARG A 1 88 ? 3.793 7.178 -1.512 1.00 87.25 88 ARG A O 1
ATOM 676 N N . ALA A 1 89 ? 3.564 7.750 0.643 1.00 87.75 89 ALA A N 1
ATOM 677 C CA . ALA A 1 89 ? 2.188 8.220 0.522 1.00 87.75 89 ALA A CA 1
ATOM 678 C C . ALA A 1 89 ? 2.098 9.664 0.009 1.00 87.75 89 ALA A C 1
ATOM 680 O O . ALA A 1 89 ? 1.009 10.110 -0.342 1.00 87.75 89 ALA A O 1
ATOM 681 N N . ASN A 1 90 ? 3.224 10.391 -0.059 1.00 88.31 90 ASN A N 1
ATOM 682 C CA . ASN A 1 90 ? 3.257 11.825 -0.359 1.00 88.31 90 ASN A CA 1
ATOM 683 C C . ASN A 1 90 ? 2.372 12.638 0.615 1.00 88.31 90 ASN A C 1
ATOM 685 O O . ASN A 1 90 ? 1.732 13.625 0.244 1.00 88.31 90 ASN A O 1
ATOM 689 N N . GLU A 1 91 ? 2.327 12.200 1.877 1.00 86.19 91 GLU A N 1
ATOM 690 C CA . GLU A 1 91 ? 1.501 12.758 2.948 1.00 86.19 91 GLU A CA 1
ATOM 691 C C . GLU A 1 91 ? 2.364 13.132 4.158 1.00 86.19 91 GLU A C 1
ATOM 693 O O . GLU A 1 91 ? 3.009 12.289 4.774 1.00 86.19 91 GLU A O 1
ATOM 698 N N . ASN A 1 92 ? 2.336 14.407 4.551 1.00 85.44 92 ASN A N 1
ATOM 699 C CA . ASN A 1 92 ? 3.069 14.893 5.731 1.00 85.44 92 ASN A CA 1
ATOM 700 C C . ASN A 1 92 ? 2.240 14.862 7.023 1.00 85.44 92 ASN A C 1
ATOM 702 O O . ASN A 1 92 ? 2.790 14.961 8.117 1.00 85.44 92 ASN A O 1
ATOM 706 N N . PHE A 1 93 ? 0.918 14.751 6.898 1.00 85.00 93 PHE A N 1
ATOM 707 C CA . PHE A 1 93 ? -0.016 14.667 8.012 1.00 85.00 93 PHE A CA 1
ATOM 708 C C . PHE A 1 93 ? -1.029 13.571 7.709 1.00 85.00 93 PHE A C 1
ATOM 710 O O . PHE A 1 93 ? -1.577 13.535 6.610 1.00 85.00 93 PHE A O 1
ATOM 717 N N . LEU A 1 94 ? -1.295 12.712 8.692 1.00 84.38 94 LEU A N 1
ATOM 718 C CA . LEU A 1 94 ? -2.292 11.655 8.570 1.00 84.38 94 LEU A CA 1
ATOM 719 C C . LEU A 1 94 ? -3.695 12.268 8.680 1.00 84.38 94 LEU A C 1
ATOM 721 O O . LEU A 1 94 ? -4.054 12.828 9.718 1.00 84.38 94 LEU A O 1
ATOM 725 N N . SER A 1 95 ? -4.490 12.171 7.616 1.00 85.44 95 SER A N 1
ATOM 726 C CA . SER A 1 95 ? -5.878 12.634 7.577 1.00 85.44 95 SER A CA 1
ATOM 727 C C . SER A 1 95 ? -6.787 11.577 6.952 1.00 85.44 95 SER A C 1
ATOM 729 O O . SER A 1 95 ? -6.683 11.282 5.768 1.00 85.44 95 SER A O 1
ATOM 731 N N . GLY A 1 96 ? -7.692 11.005 7.750 1.00 88.19 96 GLY A N 1
ATOM 732 C CA . GLY A 1 96 ? -8.615 9.963 7.298 1.00 88.19 96 GLY A CA 1
ATOM 733 C C . GLY A 1 96 ? -8.511 8.683 8.120 1.00 88.19 96 GLY A C 1
ATOM 734 O O . GLY A 1 96 ? -8.333 8.729 9.339 1.00 88.19 96 GLY A O 1
ATOM 735 N N . TYR A 1 97 ? -8.674 7.544 7.451 1.00 89.44 97 TYR A N 1
ATOM 736 C CA . TYR A 1 97 ? -8.689 6.223 8.073 1.00 89.44 97 TYR A CA 1
ATOM 737 C C . TYR A 1 97 ? -7.366 5.506 7.820 1.00 89.44 97 TYR A C 1
ATOM 739 O O . TYR A 1 97 ? -6.985 5.304 6.671 1.00 89.44 97 TYR A O 1
ATOM 747 N N . TYR A 1 98 ? -6.703 5.086 8.896 1.00 90.00 98 TYR A N 1
ATOM 748 C CA . TYR A 1 98 ? -5.418 4.394 8.841 1.00 90.00 98 TYR A CA 1
ATOM 749 C C . TYR A 1 98 ? -5.457 3.133 9.69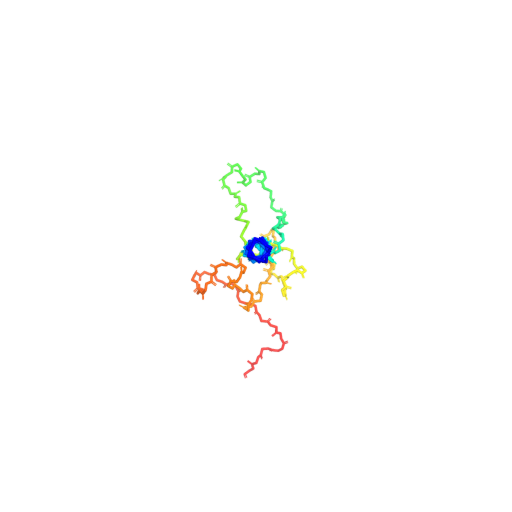3 1.00 90.00 98 TYR A C 1
ATOM 751 O O . TYR A 1 98 ? -6.089 3.101 10.752 1.00 90.00 98 TYR A O 1
ATOM 759 N N . ILE A 1 99 ? -4.745 2.108 9.238 1.00 88.81 99 ILE A N 1
ATOM 760 C CA . ILE A 1 99 ? -4.490 0.900 10.015 1.00 88.81 99 ILE A CA 1
ATOM 761 C C . ILE A 1 99 ? -3.088 1.040 10.594 1.00 88.81 99 ILE A C 1
ATOM 763 O O . ILE A 1 99 ? -2.113 1.127 9.852 1.00 88.81 99 ILE A O 1
ATOM 767 N N . LEU A 1 100 ? -2.993 1.086 11.920 1.00 88.88 100 LEU A N 1
ATOM 768 C CA . LEU A 1 100 ? -1.716 1.130 12.623 1.00 88.88 100 LEU A CA 1
ATOM 769 C C . LEU A 1 100 ? -1.357 -0.276 13.092 1.00 88.88 100 LEU A C 1
ATOM 771 O O . LEU A 1 100 ? -2.138 -0.928 13.785 1.00 88.88 100 LEU A O 1
ATOM 775 N N . THR A 1 101 ? -0.165 -0.728 12.727 1.00 86.06 101 THR A N 1
ATOM 776 C CA . THR A 1 101 ? 0.392 -2.007 13.165 1.00 86.06 101 THR A CA 1
ATOM 777 C C . THR A 1 101 ? 1.503 -1.770 14.175 1.00 86.06 101 THR A C 1
ATOM 779 O O . THR A 1 101 ? 2.228 -0.781 14.084 1.00 86.06 101 THR A O 1
ATOM 782 N N . HIS A 1 102 ? 1.677 -2.695 15.112 1.00 83.19 102 HIS A N 1
ATOM 783 C CA . HIS A 1 102 ? 2.786 -2.670 16.058 1.00 83.19 102 HIS A CA 1
ATOM 784 C C . HIS A 1 102 ? 3.530 -4.005 16.028 1.00 83.19 102 HIS A C 1
ATOM 786 O O . HIS A 1 102 ? 2.948 -5.055 15.751 1.00 83.19 102 HIS A O 1
ATOM 792 N N . THR A 1 103 ? 4.812 -3.978 16.368 1.00 75.19 103 THR A N 1
ATOM 793 C CA . THR A 1 103 ? 5.591 -5.186 16.644 1.00 75.19 103 THR A CA 1
ATOM 794 C C . THR A 1 103 ? 5.557 -5.483 18.143 1.00 75.19 103 THR A C 1
ATOM 796 O O . THR A 1 103 ? 5.442 -4.580 18.971 1.00 75.19 103 THR A O 1
ATOM 799 N N . TYR A 1 104 ? 5.568 -6.765 18.515 1.00 74.00 104 TYR A N 1
ATOM 800 C CA . TYR A 1 104 ? 5.672 -7.168 19.921 1.00 74.00 104 TYR A CA 1
ATOM 801 C C . TYR A 1 104 ? 7.128 -7.045 20.411 1.00 74.00 104 TYR A C 1
ATOM 803 O O . TYR A 1 104 ? 8.044 -7.342 19.643 1.00 74.00 104 TYR A O 1
ATOM 811 N N . PRO A 1 105 ? 7.359 -6.704 21.693 1.00 76.62 105 PRO A N 1
ATOM 812 C CA . PRO A 1 105 ? 6.356 -6.433 22.723 1.00 76.62 105 PRO A CA 1
ATOM 813 C C . PRO A 1 105 ? 5.757 -5.027 22.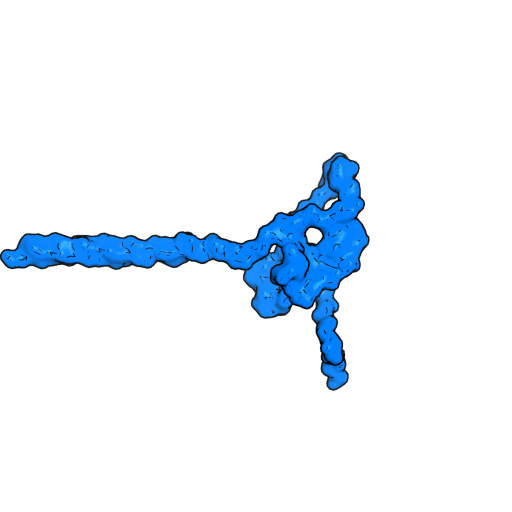612 1.00 76.62 105 PRO A C 1
ATOM 815 O O . PRO A 1 105 ? 6.469 -4.064 22.346 1.00 76.62 105 PRO A O 1
ATOM 818 N N . VAL A 1 106 ? 4.453 -4.908 22.882 1.00 69.81 106 VAL A N 1
ATOM 819 C CA . VAL A 1 106 ? 3.822 -3.596 23.083 1.00 69.81 106 VAL A CA 1
ATOM 820 C C . VAL A 1 106 ? 4.393 -3.012 24.379 1.00 69.81 106 VAL A C 1
ATOM 822 O O . VAL A 1 106 ? 4.246 -3.664 25.418 1.00 69.81 106 VAL A O 1
ATOM 825 N N . PRO A 1 107 ? 5.065 -1.846 24.354 1.00 66.06 107 PRO A N 1
ATOM 826 C CA . PRO A 1 107 ? 5.535 -1.200 25.574 1.00 66.06 107 PRO A CA 1
ATOM 827 C C . PRO A 1 107 ? 4.339 -0.951 26.504 1.00 66.06 107 PRO A C 1
ATOM 829 O O . PRO A 1 107 ? 3.369 -0.317 26.089 1.00 66.06 107 PRO A O 1
ATOM 832 N N . THR A 1 108 ? 4.391 -1.507 27.717 1.00 59.69 108 THR A N 1
ATOM 833 C CA . THR A 1 108 ? 3.405 -1.273 28.789 1.00 59.69 108 THR A CA 1
ATOM 834 C C . THR A 1 108 ? 3.573 0.096 29.415 1.00 59.69 108 THR A C 1
ATOM 836 O O . THR A 1 108 ? 4.750 0.457 29.654 1.00 59.69 108 THR A O 1
#

Secondary structure (DSSP, 8-state):
-HHHHHHHHHHHHHHHHHHTTHHHHT----PPPB----SS-HHHHHHTT------GGGT-B-GGGSSEEEEETTEEEEEPPTTTHHHHH--SS--S------PSSPP-

pLDDT: mean 82.71, std 12.79, range [49.31, 96.0]

Radius of gyration: 23.83 Å; chains: 1; bounding box: 68×49×55 Å

Foldseek 3Di:
DVVVVVVVVVVVVVVVVVVVCVVVVPPPQPEADFADQFQDPQVVCVVVVHDDPSAVQQQRGDLVPAPHWDDDHGDIHHHHDPVCCCSRRVDPDDDDDDDDDDDPPDDD

Sequence (108 aa):
MAAQRMRVSFFLVTIMLTQLIAPLASSNSSQPGIIIDTDAELDILSQLGINPTKSYAEGWYNAEEGVGTIGLLYRDATVTAVEDWSERANENFLSGYYILTHTYPVPT